Protein AF-A2RH64-F1 (afdb_monomer_lite)

InterPro domains:
  IPR012340 Nucleic acid-binding, OB-fold [G3DSA:2.40.50.140] (91-135)
  IPR058653 Membrane protein NfeD2, N-terminal transmembrane domain [PF25842] (5-98)

pLDDT: mean 77.31, std 12.81, range [44.16, 94.25]

Sequence (135 aa):
MFGLSVQTVYLYGLIICGSLTFLYILFSDLLDGLSEAIPFFNPTLLFSFLTFFSASGYLFAYTSLQNYWIISISALIALLLVILLNVFVLIPLSSAEESLAFTEDSLKGRLGTIITSVPADGYGEVFIEGVSGTI

Structure (mmCIF, N/CA/C/O backbone):
data_AF-A2RH64-F1
#
_entry.id   AF-A2RH64-F1
#
loop_
_atom_site.group_PDB
_atom_site.id
_atom_site.type_symbol
_atom_site.label_atom_id
_atom_site.label_alt_id
_atom_site.label_comp_id
_atom_site.label_asym_id
_atom_site.label_entity_id
_atom_site.label_seq_id
_atom_site.pdbx_PDB_ins_code
_atom_site.Cartn_x
_atom_site.Cartn_y
_atom_site.Cartn_z
_atom_site.occupancy
_atom_site.B_iso_or_equiv
_atom_site.auth_seq_id
_atom_site.auth_comp_id
_atom_site.auth_asym_id
_atom_site.auth_atom_id
_atom_site.pdbx_PDB_model_num
ATOM 1 N N . MET A 1 1 ? 0.767 0.542 -30.883 1.00 44.16 1 MET A N 1
ATOM 2 C CA . MET A 1 1 ? -0.403 0.783 -30.010 1.00 44.16 1 MET A CA 1
ATOM 3 C C . MET A 1 1 ? 0.115 0.805 -28.576 1.00 44.16 1 MET A C 1
ATOM 5 O O . MET A 1 1 ? 0.636 -0.215 -28.173 1.00 44.16 1 MET A O 1
ATOM 9 N N . PHE A 1 2 ? 0.108 1.846 -27.750 1.00 51.75 2 PHE A N 1
ATOM 10 C CA . PHE A 1 2 ? 0.236 3.298 -27.916 1.00 51.75 2 PHE A CA 1
ATOM 11 C C . PHE A 1 2 ? 1.744 3.623 -27.971 1.00 51.75 2 PHE A C 1
ATOM 13 O O . PHE A 1 2 ? 2.515 2.905 -27.350 1.00 51.75 2 PHE A O 1
ATOM 20 N N . GLY A 1 3 ? 2.203 4.643 -28.701 1.00 57.44 3 GLY A N 1
ATOM 21 C CA . GLY A 1 3 ? 3.638 4.992 -28.817 1.00 57.44 3 GLY A CA 1
ATOM 22 C C . GLY A 1 3 ? 4.292 5.532 -27.532 1.00 57.44 3 GLY A C 1
ATOM 23 O O . GLY A 1 3 ? 5.177 6.375 -27.609 1.00 57.44 3 GLY A O 1
ATOM 24 N N . LEU A 1 4 ? 3.813 5.108 -26.363 1.00 65.12 4 LEU A N 1
ATOM 25 C CA . LEU A 1 4 ? 4.305 5.497 -25.053 1.00 65.12 4 LEU A CA 1
ATOM 26 C C . LEU A 1 4 ? 5.424 4.551 -24.628 1.00 65.12 4 LEU A C 1
ATOM 28 O O . LEU A 1 4 ? 5.319 3.333 -24.774 1.00 65.12 4 LEU A O 1
ATOM 32 N N . SER A 1 5 ? 6.487 5.131 -24.079 1.00 79.81 5 SER A N 1
ATOM 33 C CA . SER A 1 5 ? 7.583 4.371 -23.496 1.00 79.81 5 SER A CA 1
ATOM 34 C C . SER A 1 5 ? 7.055 3.527 -22.334 1.00 79.81 5 SER A C 1
ATOM 36 O O . SER A 1 5 ? 6.202 3.983 -21.571 1.00 79.81 5 SER A O 1
ATOM 38 N N . VAL A 1 6 ? 7.568 2.307 -22.165 1.00 78.44 6 VAL A N 1
ATOM 39 C CA . VAL A 1 6 ? 7.175 1.399 -21.067 1.00 78.44 6 VAL A CA 1
ATOM 40 C C . VAL A 1 6 ? 7.321 2.085 -19.699 1.00 78.44 6 VAL A C 1
ATOM 42 O O . VAL A 1 6 ? 6.485 1.915 -18.816 1.00 78.44 6 VAL A O 1
ATOM 45 N N . GLN A 1 7 ? 8.322 2.955 -19.559 1.00 79.75 7 GLN A N 1
ATOM 46 C CA . GLN A 1 7 ? 8.549 3.796 -18.384 1.00 79.75 7 GLN A CA 1
ATOM 47 C C . GLN A 1 7 ? 7.352 4.710 -18.082 1.00 79.75 7 GLN A C 1
ATOM 49 O O . GLN A 1 7 ? 6.959 4.850 -16.928 1.00 79.75 7 GLN A O 1
ATOM 54 N N . THR A 1 8 ? 6.740 5.312 -19.105 1.00 84.38 8 THR A N 1
ATOM 55 C CA . THR A 1 8 ? 5.598 6.223 -18.948 1.00 84.38 8 THR A CA 1
ATOM 56 C C . THR A 1 8 ? 4.365 5.488 -18.431 1.00 84.38 8 THR A C 1
ATOM 58 O O . THR A 1 8 ? 3.626 6.030 -17.614 1.00 84.38 8 THR A O 1
ATOM 61 N N . VAL A 1 9 ? 4.165 4.236 -18.856 1.00 85.00 9 VAL A N 1
ATOM 62 C CA . VAL A 1 9 ? 3.063 3.394 -18.367 1.00 85.00 9 VAL A CA 1
ATOM 63 C C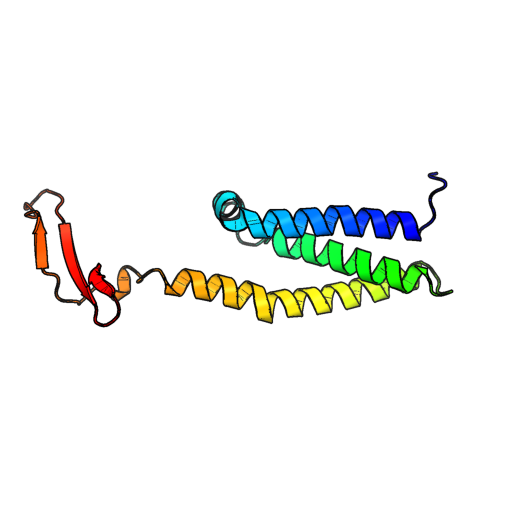 . VAL A 1 9 ? 3.231 3.108 -16.875 1.00 85.00 9 VAL A C 1
ATOM 65 O O . VAL A 1 9 ? 2.287 3.306 -16.111 1.00 85.00 9 VAL A O 1
ATOM 68 N N . TYR A 1 10 ? 4.436 2.722 -16.444 1.00 84.69 10 TYR A N 1
ATOM 69 C CA . TYR A 1 10 ? 4.721 2.511 -15.022 1.00 84.69 10 TYR A CA 1
ATOM 70 C C . TYR A 1 10 ? 4.590 3.797 -14.201 1.00 84.69 10 TYR A C 1
ATOM 72 O O . TYR A 1 10 ? 4.062 3.760 -13.094 1.00 84.69 10 TYR A O 1
ATOM 80 N N . LEU A 1 11 ? 5.002 4.943 -14.749 1.00 87.06 11 LEU A N 1
ATOM 81 C CA . LEU A 1 11 ? 4.883 6.234 -14.072 1.00 87.06 11 LEU A CA 1
ATOM 82 C C . LEU A 1 11 ? 3.418 6.649 -13.883 1.00 87.06 11 LEU A C 1
ATOM 84 O O . LEU A 1 11 ? 3.042 7.060 -12.787 1.00 87.06 11 LEU A O 1
ATOM 88 N N . TYR A 1 12 ? 2.569 6.511 -14.906 1.00 89.56 12 TYR A N 1
ATOM 89 C CA . TYR A 1 12 ? 1.137 6.788 -14.754 1.00 89.56 12 TYR A CA 1
ATOM 90 C C . TYR A 1 12 ? 0.466 5.822 -13.781 1.00 89.56 12 TYR A C 1
ATOM 92 O O . TYR A 1 12 ? -0.313 6.270 -12.941 1.00 89.56 12 TYR A O 1
ATOM 100 N N . GLY A 1 13 ? 0.807 4.531 -13.842 1.00 87.00 13 GLY A N 1
ATOM 101 C CA . GLY A 1 13 ? 0.351 3.548 -12.860 1.00 87.00 13 GLY A CA 1
ATOM 102 C C . GLY A 1 13 ? 0.717 3.963 -11.436 1.00 87.00 13 GLY A C 1
ATOM 103 O O . GLY A 1 13 ? -0.148 3.983 -10.565 1.00 87.00 13 GLY A O 1
ATOM 104 N N . LEU A 1 14 ? 1.962 4.393 -11.219 1.00 89.56 14 LEU A N 1
ATOM 105 C CA . LEU A 1 14 ? 2.449 4.851 -9.920 1.00 89.56 14 LEU A CA 1
ATOM 106 C C . LEU A 1 14 ? 1.698 6.082 -9.410 1.00 89.56 14 LEU A C 1
ATOM 108 O O . LEU A 1 14 ? 1.281 6.090 -8.257 1.00 89.56 14 LEU A O 1
ATOM 112 N N . ILE A 1 15 ? 1.515 7.105 -10.247 1.00 91.94 15 ILE A N 1
ATOM 113 C CA . ILE A 1 15 ? 0.825 8.332 -9.830 1.00 91.94 15 ILE A CA 1
ATOM 114 C C . ILE A 1 15 ? -0.634 8.026 -9.495 1.00 91.94 15 ILE A C 1
ATOM 116 O O . ILE A 1 15 ? -1.100 8.392 -8.422 1.00 91.94 15 ILE A O 1
ATOM 120 N N . ILE A 1 16 ? -1.346 7.318 -10.375 1.00 91.88 16 ILE A N 1
ATOM 121 C CA . ILE A 1 16 ? -2.771 7.026 -10.184 1.00 91.88 16 ILE A CA 1
ATOM 122 C C . ILE A 1 16 ? -2.977 6.150 -8.947 1.00 91.88 16 ILE A C 1
ATOM 124 O O . ILE A 1 16 ? -3.793 6.479 -8.089 1.00 91.88 16 ILE A O 1
ATOM 128 N N . CYS A 1 17 ? -2.224 5.056 -8.828 1.00 89.81 17 CYS A N 1
ATOM 129 C CA . CYS A 1 17 ? -2.383 4.126 -7.713 1.00 89.81 17 CYS A CA 1
ATOM 130 C C . CYS A 1 17 ? -1.900 4.740 -6.404 1.00 89.81 17 CYS A C 1
ATOM 132 O O . CYS A 1 17 ? -2.586 4.600 -5.401 1.00 89.81 17 CYS A O 1
ATOM 134 N N . GLY A 1 18 ? -0.793 5.485 -6.423 1.00 88.56 18 GLY A N 1
ATOM 135 C CA . GLY A 1 18 ? -0.285 6.175 -5.242 1.00 88.56 18 GLY A CA 1
ATOM 136 C C . GLY A 1 18 ? -1.260 7.234 -4.733 1.00 88.56 18 GLY A C 1
ATOM 137 O O . GLY A 1 18 ? -1.525 7.296 -3.534 1.00 88.56 18 GLY A O 1
ATOM 138 N N . SER A 1 19 ? -1.859 8.023 -5.633 1.00 90.69 19 SER A N 1
ATOM 139 C CA . SER A 1 19 ? -2.915 8.973 -5.269 1.00 90.69 19 SER A CA 1
ATOM 140 C C . SER A 1 19 ? -4.158 8.273 -4.720 1.00 90.69 19 SER A C 1
ATOM 142 O O . SER A 1 19 ? -4.715 8.742 -3.731 1.00 90.69 19 SER A O 1
ATOM 144 N N . LEU A 1 20 ? -4.573 7.149 -5.312 1.00 88.00 20 LEU A N 1
ATOM 145 C CA . LEU A 1 20 ? -5.699 6.358 -4.808 1.00 88.00 20 LEU A CA 1
ATOM 146 C C . LEU A 1 20 ? -5.406 5.756 -3.433 1.00 88.00 20 LEU A C 1
ATOM 148 O O . LEU A 1 20 ? -6.248 5.877 -2.555 1.00 88.00 20 LEU A O 1
ATOM 152 N N . THR A 1 21 ? -4.225 5.171 -3.212 1.00 86.81 21 THR A N 1
ATOM 153 C CA . THR A 1 21 ? -3.806 4.664 -1.897 1.00 86.81 21 THR A CA 1
ATOM 154 C C . THR A 1 21 ? -3.836 5.776 -0.856 1.00 86.81 21 THR A C 1
ATOM 156 O O . THR A 1 21 ? -4.387 5.583 0.222 1.00 86.81 21 THR A O 1
ATOM 159 N N . PHE A 1 22 ? -3.279 6.946 -1.178 1.00 85.50 22 PHE A N 1
ATOM 160 C CA . PHE A 1 22 ? -3.263 8.087 -0.266 1.00 85.50 22 PHE A CA 1
ATOM 161 C C . PHE A 1 22 ? -4.677 8.566 0.081 1.00 85.50 22 PHE A C 1
ATOM 163 O O . PHE A 1 22 ? -4.989 8.767 1.252 1.00 85.50 22 PHE A O 1
ATOM 170 N N . LEU A 1 23 ? -5.546 8.702 -0.925 1.00 88.06 23 LEU A N 1
ATOM 171 C CA . LEU A 1 23 ? -6.940 9.091 -0.727 1.00 88.06 23 LEU A CA 1
ATOM 172 C C . LEU A 1 23 ? -7.682 8.044 0.115 1.00 88.06 23 LEU A C 1
ATOM 174 O O . LEU A 1 23 ? -8.402 8.407 1.037 1.00 88.06 23 LEU A O 1
ATOM 178 N N . TYR A 1 24 ? -7.466 6.756 -0.152 1.00 83.56 24 TYR A N 1
ATOM 179 C CA . TYR A 1 24 ? -8.123 5.672 0.576 1.00 83.56 24 TYR A CA 1
ATOM 180 C C . TYR A 1 24 ? -7.716 5.631 2.052 1.00 83.56 24 TYR A C 1
ATOM 182 O O . TYR A 1 24 ? -8.563 5.387 2.896 1.00 83.56 24 TYR A O 1
ATOM 190 N N . ILE A 1 25 ? -6.448 5.906 2.371 1.00 81.44 25 ILE A N 1
ATOM 191 C CA . ILE A 1 25 ? -5.982 6.004 3.763 1.00 81.44 25 ILE A CA 1
ATOM 192 C C . ILE A 1 25 ? -6.575 7.236 4.459 1.00 81.44 25 ILE A C 1
ATOM 194 O O . ILE A 1 25 ? -6.897 7.169 5.634 1.00 81.44 25 ILE A O 1
ATOM 198 N N . LEU A 1 26 ? -6.727 8.366 3.759 1.00 83.12 26 LEU A N 1
ATOM 199 C CA . LEU A 1 26 ? -7.273 9.587 4.364 1.00 83.12 26 LEU A CA 1
ATOM 200 C C . LEU A 1 26 ? -8.771 9.477 4.679 1.00 83.12 26 LEU A C 1
ATOM 202 O O . LEU A 1 26 ? -9.252 10.098 5.622 1.00 83.12 26 LEU A O 1
ATOM 206 N N . PHE A 1 27 ? -9.506 8.738 3.852 1.00 82.19 27 PHE A N 1
ATOM 207 C CA . PHE A 1 27 ? -10.949 8.559 3.978 1.00 82.19 27 PHE A CA 1
ATOM 208 C C . PHE A 1 27 ? -11.326 7.136 4.413 1.00 82.19 27 PHE A C 1
ATOM 210 O O . PHE A 1 27 ? -12.475 6.750 4.211 1.00 82.19 27 PHE A O 1
ATOM 217 N N . SER A 1 28 ? -10.397 6.360 4.987 1.00 76.69 28 SER A N 1
ATOM 218 C CA . SER A 1 28 ? -10.642 4.966 5.393 1.00 76.69 28 SER A CA 1
ATOM 219 C C . SER A 1 28 ? -11.879 4.855 6.269 1.00 76.69 28 SER A C 1
ATOM 221 O O . SER A 1 28 ? -12.774 4.085 5.946 1.00 76.69 28 SER A O 1
ATOM 223 N N . ASP A 1 29 ? -12.009 5.748 7.245 1.00 73.56 29 ASP A N 1
ATOM 224 C CA . ASP A 1 29 ? -13.094 5.749 8.228 1.00 73.56 29 ASP A CA 1
ATOM 225 C C . ASP A 1 29 ? -14.469 5.993 7.582 1.00 73.56 29 ASP A C 1
ATOM 227 O O . ASP A 1 29 ? -15.494 5.498 8.043 1.00 73.56 29 ASP A O 1
ATOM 231 N N . LEU A 1 30 ? -14.518 6.751 6.476 1.00 76.38 30 LEU A N 1
ATOM 232 C CA . LEU A 1 30 ? -15.756 6.961 5.711 1.00 76.38 30 LEU A CA 1
ATOM 233 C C . LEU A 1 30 ? -16.084 5.768 4.807 1.00 76.38 30 LEU A C 1
ATOM 235 O O . LEU A 1 30 ? -17.239 5.588 4.414 1.00 76.38 30 LEU A O 1
ATOM 239 N N . LEU A 1 31 ? -15.067 4.997 4.424 1.00 69.69 31 LEU A N 1
ATOM 240 C CA . LEU A 1 31 ? -15.177 3.843 3.541 1.00 69.69 31 LEU A CA 1
ATOM 241 C C . LEU A 1 31 ? -15.231 2.506 4.291 1.00 69.69 31 LEU A C 1
ATOM 243 O O . LEU A 1 31 ? -15.485 1.489 3.645 1.00 69.69 31 LEU A O 1
ATOM 247 N N . ASP A 1 32 ? -15.071 2.480 5.614 1.00 67.56 32 ASP A N 1
ATOM 248 C CA . ASP A 1 32 ? -15.128 1.248 6.410 1.00 67.56 32 ASP A CA 1
ATOM 249 C C . ASP A 1 32 ? -16.484 0.535 6.308 1.00 67.56 32 ASP A C 1
ATOM 251 O O . ASP A 1 32 ? -16.542 -0.688 6.210 1.00 67.56 32 ASP A O 1
ATOM 255 N N . GLY A 1 33 ? -17.584 1.274 6.132 1.00 64.75 33 GLY A N 1
ATOM 256 C CA . GLY A 1 33 ? -18.889 0.663 5.842 1.00 64.75 33 GLY A CA 1
ATOM 257 C C . GLY A 1 33 ? -18.948 -0.113 4.511 1.00 64.75 33 GLY A C 1
ATOM 258 O O . GLY A 1 33 ? -19.831 -0.946 4.315 1.00 64.75 33 GLY A O 1
ATOM 259 N N . LEU A 1 34 ? -18.021 0.132 3.574 1.00 64.56 34 LEU A N 1
ATOM 260 C CA . LEU A 1 34 ? -17.886 -0.641 2.331 1.00 64.56 34 LEU A CA 1
ATOM 261 C C . LEU A 1 34 ? -16.961 -1.855 2.495 1.00 64.56 34 LEU A C 1
ATOM 263 O O . LEU A 1 34 ? -17.104 -2.820 1.740 1.00 64.56 34 LEU A O 1
ATOM 267 N N . SER A 1 35 ? -16.023 -1.826 3.447 1.00 58.62 35 SER A N 1
ATOM 268 C CA . SER A 1 35 ? -15.109 -2.942 3.716 1.00 58.62 35 SER A CA 1
ATOM 269 C C . SER A 1 35 ? -15.809 -4.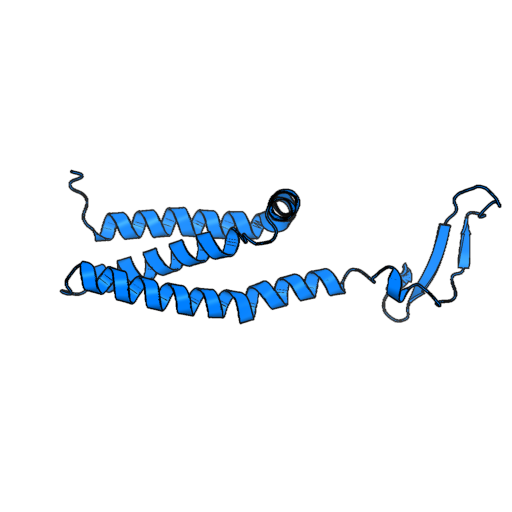070 4.490 1.00 58.62 35 SER A C 1
ATOM 271 O O . SER A 1 35 ? -15.570 -5.244 4.197 1.00 58.62 35 SER A O 1
ATOM 273 N N . GLU A 1 36 ? -16.782 -3.743 5.349 1.00 62.50 36 GLU A N 1
ATOM 274 C CA . GLU A 1 36 ? -17.660 -4.717 6.024 1.00 62.50 36 GLU A CA 1
ATOM 275 C C . GLU A 1 36 ? -18.451 -5.609 5.049 1.00 62.50 36 GLU A C 1
ATOM 277 O O . GLU A 1 36 ? -18.769 -6.758 5.365 1.00 62.50 36 GLU A O 1
ATOM 282 N N . ALA A 1 37 ? -18.727 -5.132 3.829 1.00 63.00 37 ALA A N 1
ATOM 283 C CA . ALA A 1 37 ? -19.424 -5.913 2.808 1.00 63.00 37 ALA A CA 1
ATOM 284 C C . ALA A 1 37 ? -18.570 -7.058 2.224 1.00 63.00 37 ALA A C 1
ATOM 286 O O . ALA A 1 37 ? -19.123 -8.013 1.669 1.00 63.00 37 ALA A O 1
ATOM 287 N N . ILE A 1 38 ? -17.233 -6.983 2.321 1.00 63.81 38 ILE A N 1
ATOM 288 C CA . ILE A 1 38 ? -16.306 -7.998 1.796 1.00 63.81 38 ILE A CA 1
ATOM 289 C C . ILE A 1 38 ? -15.196 -8.272 2.832 1.00 63.81 38 ILE A C 1
ATOM 291 O O . ILE A 1 38 ? -14.082 -7.764 2.694 1.00 63.81 38 ILE A O 1
ATOM 295 N N . PRO A 1 39 ? -15.434 -9.155 3.822 1.00 59.72 39 PRO A N 1
ATOM 296 C CA . PRO A 1 39 ? -14.545 -9.346 4.978 1.00 59.72 39 PRO A CA 1
ATOM 297 C C . PRO A 1 39 ? -13.134 -9.878 4.655 1.00 59.72 39 PRO A C 1
ATOM 299 O O . PRO A 1 39 ? -12.278 -9.933 5.531 1.00 59.72 39 PRO A O 1
ATOM 302 N N . PHE A 1 40 ? -12.864 -10.276 3.407 1.00 61.53 40 PHE A N 1
ATOM 303 C CA . PHE A 1 40 ? -11.553 -10.767 2.960 1.00 61.53 40 PHE A CA 1
ATOM 304 C C . PHE A 1 40 ? -10.805 -9.808 2.025 1.00 61.53 40 PHE A C 1
ATOM 306 O O . PHE A 1 40 ? -9.689 -10.125 1.607 1.00 61.53 40 PHE A O 1
ATOM 313 N N . PHE A 1 41 ? -11.385 -8.658 1.667 1.00 65.81 41 PHE A N 1
ATOM 314 C CA . PHE A 1 41 ? -10.782 -7.750 0.696 1.00 65.81 41 PHE A CA 1
ATOM 315 C C . PHE A 1 41 ? -10.475 -6.400 1.328 1.00 65.81 41 PHE A C 1
ATOM 317 O O . PHE A 1 41 ? -11.361 -5.579 1.505 1.00 65.81 41 PHE A O 1
ATOM 324 N N . ASN A 1 42 ? -9.197 -6.166 1.627 1.00 75.19 42 ASN A N 1
ATOM 325 C CA . ASN A 1 42 ? -8.696 -4.875 2.087 1.00 75.19 42 ASN A CA 1
ATOM 326 C C . ASN A 1 42 ? -8.253 -4.036 0.873 1.00 75.19 42 ASN A C 1
ATOM 328 O O . ASN A 1 42 ? -7.176 -4.298 0.320 1.00 75.19 42 ASN A O 1
ATOM 332 N N . PRO A 1 43 ? -9.030 -3.029 0.425 1.00 80.88 43 PRO A N 1
ATOM 333 C CA . PRO A 1 43 ? -8.729 -2.289 -0.805 1.00 80.88 43 PRO A CA 1
ATOM 334 C C . PRO A 1 43 ? -7.407 -1.519 -0.705 1.00 80.88 43 PRO A C 1
ATOM 336 O O . PRO A 1 43 ? -6.654 -1.431 -1.677 1.00 80.88 43 PRO A O 1
ATOM 339 N N . THR A 1 44 ? -7.061 -1.061 0.501 1.00 82.88 44 THR A N 1
ATOM 340 C CA . THR A 1 44 ? -5.780 -0.420 0.825 1.00 82.88 44 THR A CA 1
ATOM 341 C C . THR A 1 44 ? -4.581 -1.299 0.469 1.00 82.88 44 THR A C 1
ATOM 343 O O . THR A 1 44 ? -3.594 -0.803 -0.083 1.00 82.88 44 THR A O 1
ATOM 346 N N . LEU A 1 45 ? -4.660 -2.612 0.717 1.00 84.75 45 LEU A N 1
ATOM 347 C CA . LEU A 1 45 ? -3.588 -3.554 0.378 1.00 84.75 45 LEU A CA 1
ATOM 348 C C . LEU A 1 45 ? -3.430 -3.709 -1.133 1.00 84.75 45 LEU A C 1
ATOM 350 O O . LEU A 1 45 ? -2.304 -3.714 -1.632 1.00 84.75 45 LEU A O 1
ATOM 354 N N . LEU A 1 46 ? -4.544 -3.785 -1.866 1.00 86.75 46 LEU A N 1
ATOM 355 C CA . LEU A 1 46 ? -4.524 -3.893 -3.324 1.00 86.75 46 LEU A CA 1
ATOM 356 C C . LEU A 1 46 ? -3.874 -2.660 -3.961 1.00 86.75 46 LEU A C 1
ATOM 358 O O . LEU A 1 46 ? -2.979 -2.790 -4.799 1.00 86.75 46 LEU A O 1
ATOM 362 N N . PHE A 1 47 ? -4.297 -1.461 -3.558 1.00 88.75 47 PHE A N 1
ATOM 363 C CA . PHE A 1 47 ? -3.736 -0.228 -4.106 1.00 88.75 47 PHE A CA 1
ATOM 364 C C . PHE A 1 47 ? -2.269 -0.042 -3.705 1.00 88.75 47 PHE A C 1
ATO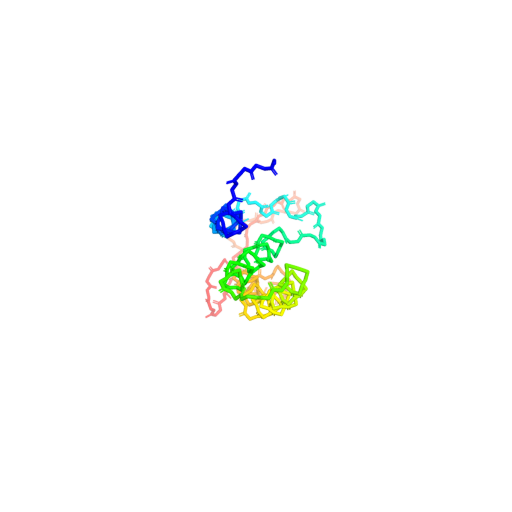M 366 O O . PHE A 1 47 ? -1.453 0.364 -4.536 1.00 88.75 47 PHE A O 1
ATOM 373 N N . SER A 1 48 ? -1.898 -0.411 -2.475 1.00 88.44 48 SER A N 1
ATOM 374 C CA . SER A 1 48 ? -0.494 -0.401 -2.038 1.00 88.44 48 SER A CA 1
ATOM 375 C C . SER A 1 48 ? 0.363 -1.357 -2.871 1.00 88.44 48 SER A C 1
ATOM 377 O O . SER A 1 48 ? 1.450 -0.982 -3.313 1.00 88.44 48 SER A O 1
ATOM 379 N N . PHE A 1 49 ? -0.142 -2.560 -3.169 1.00 91.50 49 PHE A N 1
ATOM 380 C CA . PHE A 1 49 ? 0.527 -3.507 -4.063 1.00 91.50 49 PHE A CA 1
ATOM 381 C C . PHE A 1 49 ? 0.752 -2.918 -5.446 1.00 91.50 49 PHE A C 1
ATOM 383 O O . PHE A 1 49 ? 1.874 -2.944 -5.951 1.00 91.50 49 PHE A O 1
ATOM 390 N N . LEU A 1 50 ? -0.289 -2.344 -6.044 1.00 91.69 50 LEU A N 1
ATOM 391 C CA . LEU A 1 50 ? -0.201 -1.790 -7.387 1.00 91.69 50 LEU A CA 1
ATOM 392 C C . LEU A 1 50 ? 0.751 -0.583 -7.448 1.00 91.69 50 LEU A C 1
ATOM 394 O O . LEU A 1 50 ? 1.480 -0.416 -8.429 1.00 91.69 50 LEU A O 1
ATOM 398 N N . THR A 1 51 ? 0.813 0.203 -6.373 1.00 92.44 51 THR A N 1
ATOM 399 C CA . THR A 1 51 ? 1.764 1.310 -6.211 1.00 92.44 51 THR A CA 1
ATOM 400 C C . THR A 1 51 ? 3.203 0.809 -6.141 1.00 92.44 51 THR A C 1
ATOM 402 O O . THR A 1 51 ? 4.036 1.255 -6.931 1.00 92.44 51 THR A O 1
ATOM 405 N N . PHE A 1 52 ? 3.516 -0.156 -5.269 1.00 92.81 52 PHE A N 1
ATOM 406 C CA . PHE A 1 52 ? 4.873 -0.712 -5.177 1.00 92.81 52 PHE A CA 1
ATOM 407 C C . PHE A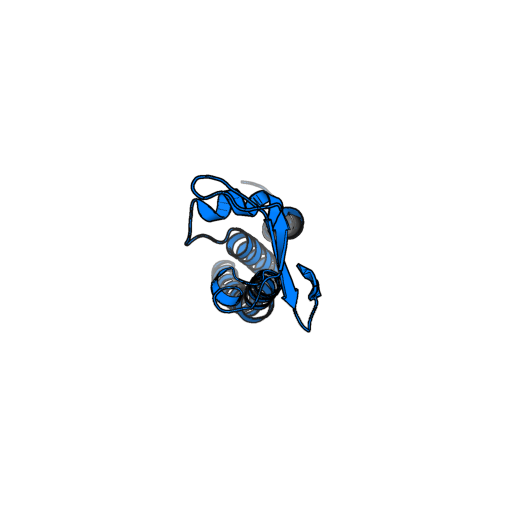 1 52 ? 5.283 -1.483 -6.433 1.00 92.81 52 PHE A C 1
ATOM 409 O O . PHE A 1 52 ? 6.445 -1.418 -6.844 1.00 92.81 52 PHE A O 1
ATOM 416 N N . PHE A 1 53 ? 4.344 -2.170 -7.080 1.00 92.75 53 PHE A N 1
ATOM 417 C CA . PHE A 1 53 ? 4.569 -2.829 -8.363 1.00 92.75 53 PHE A CA 1
ATOM 418 C C . PHE A 1 53 ? 4.925 -1.812 -9.449 1.00 92.75 53 PHE A C 1
ATOM 420 O O . PHE A 1 53 ? 5.912 -1.984 -10.163 1.00 92.75 53 PHE A O 1
ATOM 427 N N . SER A 1 54 ? 4.179 -0.709 -9.525 1.00 90.62 54 SER A N 1
ATOM 428 C CA . SER A 1 54 ? 4.460 0.372 -10.471 1.00 90.62 54 SER A CA 1
ATOM 429 C C . SER A 1 54 ? 5.778 1.084 -10.152 1.00 90.62 54 SER A C 1
ATOM 431 O O . SER A 1 54 ? 6.537 1.392 -11.067 1.00 90.62 54 SER A O 1
ATOM 433 N N . ALA A 1 55 ? 6.102 1.282 -8.869 1.00 90.81 55 ALA A N 1
ATOM 434 C CA . ALA A 1 55 ? 7.349 1.907 -8.418 1.00 90.81 55 ALA A CA 1
ATOM 435 C C . ALA A 1 55 ? 8.579 1.073 -8.777 1.00 90.81 55 ALA A C 1
ATOM 437 O O . ALA A 1 55 ? 9.521 1.566 -9.399 1.00 90.81 55 ALA A O 1
ATOM 438 N N . SER A 1 56 ? 8.558 -0.208 -8.413 1.00 90.19 56 SER A N 1
ATOM 439 C CA . SER A 1 56 ? 9.636 -1.143 -8.730 1.00 90.19 56 SER A CA 1
ATOM 440 C C . SER A 1 56 ? 9.753 -1.354 -10.241 1.00 90.19 56 SER A C 1
ATOM 442 O O . SER A 1 56 ? 10.855 -1.283 -10.779 1.00 90.19 56 SER A O 1
ATOM 444 N N . GLY A 1 57 ? 8.631 -1.520 -10.950 1.00 87.25 57 GLY A N 1
ATOM 445 C CA . GLY A 1 57 ? 8.584 -1.594 -12.414 1.00 87.25 57 GLY A CA 1
ATOM 446 C C . GLY A 1 57 ? 9.200 -0.372 -13.091 1.00 87.25 57 GLY A C 1
ATOM 447 O O . GLY A 1 57 ? 10.014 -0.527 -13.998 1.00 87.25 57 GLY A O 1
ATOM 448 N N . TYR A 1 58 ? 8.896 0.834 -12.605 1.00 87.88 58 TYR A N 1
ATOM 449 C CA . TYR A 1 58 ? 9.493 2.073 -13.101 1.00 87.88 58 TYR A CA 1
ATOM 450 C C . TYR A 1 58 ? 11.012 2.115 -12.892 1.00 87.88 58 TYR A C 1
ATOM 452 O O . TYR A 1 58 ? 11.745 2.431 -13.827 1.00 87.88 58 TYR A O 1
ATOM 460 N N . LEU A 1 59 ? 11.498 1.749 -11.700 1.00 87.00 59 LEU A N 1
ATOM 461 C CA . LEU A 1 59 ? 12.935 1.718 -11.402 1.00 87.00 59 LEU A CA 1
ATOM 462 C C . LEU A 1 59 ? 13.681 0.712 -12.288 1.00 87.00 59 LEU A C 1
ATOM 464 O O . LEU A 1 59 ? 14.706 1.045 -12.885 1.00 87.00 59 LEU A O 1
ATOM 468 N N . PHE A 1 60 ? 13.158 -0.505 -12.427 1.00 85.50 60 PHE A N 1
ATOM 469 C CA . PHE A 1 60 ? 13.792 -1.536 -13.248 1.00 85.50 60 PHE A CA 1
ATOM 470 C C . PHE A 1 60 ? 13.649 -1.288 -14.751 1.00 85.50 60 PHE A C 1
ATOM 472 O O . PHE A 1 60 ? 14.482 -1.775 -15.513 1.00 85.50 60 PHE A O 1
ATOM 479 N N . ALA A 1 61 ? 12.682 -0.477 -15.188 1.00 82.75 61 ALA A N 1
ATOM 480 C CA . ALA A 1 61 ? 12.542 -0.072 -16.587 1.00 82.75 61 ALA A CA 1
ATOM 481 C C . ALA A 1 61 ? 13.690 0.826 -17.098 1.00 82.75 61 ALA A C 1
ATOM 483 O O . ALA A 1 61 ? 13.789 1.054 -18.306 1.00 82.75 61 ALA A O 1
ATOM 484 N N . TYR A 1 62 ? 14.569 1.319 -16.217 1.00 81.50 62 TYR A N 1
ATOM 485 C CA . TYR A 1 62 ? 15.841 1.957 -16.592 1.00 81.50 62 TYR A CA 1
ATOM 486 C C . TYR A 1 62 ? 16.984 0.962 -16.818 1.00 81.50 62 TYR A C 1
ATOM 488 O O . TYR A 1 62 ? 18.028 1.328 -17.355 1.00 81.50 62 TYR A O 1
ATOM 496 N N . THR A 1 63 ? 16.805 -0.294 -16.413 1.00 80.31 63 THR A N 1
ATOM 497 C CA . THR A 1 63 ? 17.801 -1.349 -16.608 1.00 80.31 63 THR A CA 1
ATOM 498 C C . THR A 1 63 ? 17.585 -2.006 -17.972 1.00 80.31 63 THR A C 1
ATOM 500 O O . THR A 1 63 ? 16.451 -2.183 -18.409 1.00 80.31 63 THR A O 1
ATOM 503 N N . SER A 1 64 ? 18.654 -2.438 -18.645 1.00 76.31 64 SER A N 1
ATOM 504 C CA . SER A 1 64 ? 18.610 -3.172 -19.925 1.00 76.31 64 SER A CA 1
ATOM 505 C C . SER A 1 64 ? 18.103 -4.625 -19.808 1.00 76.31 64 SER A C 1
ATOM 507 O O . SER A 1 64 ? 18.453 -5.487 -20.617 1.00 76.31 64 SER A O 1
ATOM 509 N N . LEU A 1 65 ? 17.288 -4.920 -18.791 1.00 74.19 65 LEU A N 1
ATOM 510 C CA . LEU A 1 65 ? 16.693 -6.234 -18.564 1.00 74.19 65 LEU A CA 1
ATOM 511 C C . LEU A 1 65 ? 15.502 -6.462 -19.500 1.00 74.19 65 LEU A C 1
ATOM 513 O O . LEU A 1 65 ? 14.807 -5.536 -19.911 1.00 74.19 65 LEU A O 1
ATOM 517 N N . GLN A 1 66 ? 15.243 -7.729 -19.823 1.00 81.62 66 GLN A N 1
ATOM 518 C CA . GLN A 1 66 ? 14.062 -8.097 -20.602 1.00 81.62 66 GLN A CA 1
ATOM 519 C C . GLN A 1 66 ? 12.785 -7.795 -19.807 1.00 81.62 66 GLN A C 1
ATOM 521 O O . GLN A 1 66 ? 12.711 -8.071 -18.609 1.00 81.62 66 GLN A O 1
ATOM 526 N N . ASN A 1 67 ? 11.748 -7.315 -20.497 1.00 80.25 67 ASN A N 1
ATOM 527 C CA . ASN A 1 67 ? 10.499 -6.869 -19.873 1.00 80.25 67 ASN A CA 1
ATOM 528 C C . ASN A 1 67 ? 9.811 -7.956 -19.021 1.00 80.25 67 ASN A C 1
ATOM 530 O O . ASN A 1 67 ? 9.198 -7.651 -18.004 1.00 80.25 67 ASN A O 1
ATOM 534 N N . TYR A 1 68 ? 9.957 -9.231 -19.400 1.00 82.12 68 TYR A N 1
ATOM 535 C CA . TYR A 1 68 ? 9.428 -10.363 -18.635 1.00 82.12 68 TYR A CA 1
ATOM 536 C C . TYR A 1 68 ? 10.067 -10.485 -17.241 1.00 82.12 68 TYR A C 1
ATOM 538 O O . TYR A 1 68 ? 9.362 -10.641 -16.246 1.00 82.12 68 TYR A O 1
ATOM 546 N N . TRP A 1 69 ? 11.394 -10.343 -17.152 1.00 85.38 69 TRP A N 1
ATOM 547 C CA . TRP A 1 69 ? 12.115 -10.407 -15.877 1.00 85.38 69 TRP A CA 1
ATOM 548 C C . TRP A 1 69 ? 11.771 -9.232 -14.966 1.00 85.38 69 TRP A C 1
ATOM 550 O O . TRP A 1 69 ? 11.624 -9.422 -13.761 1.00 85.38 69 TRP A O 1
ATOM 560 N N . ILE A 1 70 ? 11.588 -8.042 -15.547 1.00 86.12 70 ILE A N 1
ATOM 561 C CA . ILE A 1 70 ? 11.185 -6.841 -14.808 1.00 86.12 70 ILE A CA 1
ATOM 562 C C . ILE A 1 70 ? 9.847 -7.081 -14.104 1.00 86.12 70 ILE A C 1
ATOM 564 O O . ILE A 1 70 ? 9.755 -6.877 -12.900 1.00 86.12 70 ILE A O 1
ATOM 568 N N . ILE A 1 71 ? 8.837 -7.593 -14.816 1.00 87.19 71 ILE A N 1
ATOM 569 C CA . ILE A 1 71 ? 7.509 -7.850 -14.240 1.00 87.19 71 ILE A CA 1
ATOM 570 C C . ILE A 1 71 ? 7.591 -8.843 -13.074 1.00 87.19 71 ILE A C 1
ATOM 572 O O . ILE A 1 71 ? 7.033 -8.576 -12.010 1.00 87.19 71 ILE A O 1
ATOM 576 N N . SER A 1 72 ? 8.297 -9.966 -13.238 1.00 89.38 72 SER A N 1
ATOM 577 C CA . SER A 1 72 ? 8.407 -10.974 -12.175 1.00 89.38 72 SER A CA 1
ATOM 578 C C . SER A 1 72 ? 9.141 -10.454 -10.937 1.00 89.38 72 SER A C 1
ATOM 580 O O . SER A 1 72 ? 8.683 -10.681 -9.818 1.00 89.38 72 SER A O 1
ATOM 582 N N . ILE A 1 73 ? 10.256 -9.741 -11.118 1.00 90.12 73 ILE A N 1
ATOM 583 C CA . ILE A 1 73 ? 11.051 -9.207 -10.004 1.00 90.12 73 ILE A CA 1
ATOM 584 C C . ILE A 1 73 ? 10.284 -8.091 -9.285 1.00 90.12 73 ILE A C 1
ATOM 586 O O . ILE A 1 73 ? 10.210 -8.092 -8.056 1.00 90.12 73 ILE A O 1
ATOM 590 N N . SER A 1 74 ? 9.651 -7.186 -10.035 1.00 91.06 74 SER A N 1
ATOM 591 C CA . SER A 1 74 ? 8.808 -6.125 -9.480 1.00 91.06 74 SER A CA 1
ATOM 592 C C . SER A 1 74 ? 7.620 -6.679 -8.702 1.00 91.06 74 SER A C 1
ATOM 594 O O . SER A 1 74 ? 7.336 -6.197 -7.610 1.00 91.06 74 SER A O 1
ATOM 596 N N . ALA A 1 75 ? 6.950 -7.718 -9.209 1.00 92.25 75 ALA A N 1
ATOM 597 C CA . ALA A 1 75 ? 5.847 -8.365 -8.499 1.00 92.25 75 ALA A CA 1
ATOM 598 C C . ALA A 1 75 ? 6.303 -8.982 -7.171 1.00 92.25 75 ALA A C 1
ATOM 600 O O . ALA A 1 75 ? 5.632 -8.810 -6.155 1.00 92.25 75 ALA A O 1
ATOM 601 N N . LEU A 1 76 ? 7.459 -9.651 -7.159 1.00 94.19 76 LEU A N 1
ATOM 602 C CA . LEU A 1 76 ? 8.002 -10.275 -5.954 1.00 94.19 76 LEU A CA 1
ATOM 603 C C . LEU A 1 76 ? 8.411 -9.234 -4.901 1.00 94.19 76 LEU A C 1
ATOM 605 O O . LEU A 1 76 ? 8.084 -9.385 -3.725 1.00 94.19 76 LEU A O 1
ATOM 609 N N . ILE A 1 77 ? 9.068 -8.151 -5.325 1.00 93.06 77 ILE A N 1
ATOM 610 C CA . ILE A 1 77 ? 9.449 -7.044 -4.437 1.00 93.06 77 ILE A CA 1
ATOM 611 C C . ILE A 1 77 ? 8.210 -6.317 -3.912 1.00 93.06 77 ILE A C 1
ATOM 613 O O . ILE A 1 77 ? 8.128 -6.043 -2.716 1.00 93.06 77 ILE A O 1
ATOM 617 N N . ALA A 1 78 ? 7.232 -6.034 -4.773 1.00 93.75 78 ALA A N 1
ATOM 618 C CA . ALA A 1 78 ? 5.989 -5.388 -4.369 1.00 93.75 78 ALA A CA 1
ATOM 619 C C . ALA A 1 78 ? 5.235 -6.226 -3.335 1.00 93.75 78 ALA A C 1
ATOM 621 O O . ALA A 1 78 ? 4.799 -5.693 -2.320 1.00 93.75 78 ALA A O 1
ATOM 622 N N . LEU A 1 79 ? 5.138 -7.540 -3.547 1.00 93.38 79 LEU A N 1
ATOM 623 C CA . LEU A 1 79 ? 4.488 -8.451 -2.609 1.00 93.38 79 LEU A CA 1
ATOM 624 C C . LEU A 1 79 ? 5.191 -8.442 -1.245 1.00 93.38 79 LEU A C 1
ATOM 626 O O . LEU A 1 79 ? 4.527 -8.322 -0.217 1.00 93.38 79 LEU A O 1
ATOM 630 N N . LEU A 1 80 ? 6.526 -8.488 -1.226 1.00 94.25 80 LEU A N 1
ATOM 631 C CA . LEU A 1 80 ? 7.305 -8.407 0.012 1.00 94.25 80 LEU A CA 1
ATOM 632 C C . LEU A 1 80 ? 7.068 -7.080 0.749 1.00 94.25 80 LEU A C 1
ATOM 634 O O . LEU A 1 80 ? 6.816 -7.087 1.955 1.00 94.25 80 LEU A O 1
ATOM 638 N N . LEU A 1 81 ? 7.109 -5.951 0.037 1.00 92.94 81 LEU A N 1
ATOM 639 C CA . LEU A 1 81 ? 6.895 -4.625 0.625 1.00 92.94 81 LEU A CA 1
ATOM 640 C C . LEU A 1 81 ? 5.477 -4.450 1.175 1.00 92.94 81 LEU A C 1
ATOM 642 O O . LEU A 1 81 ? 5.314 -3.872 2.246 1.00 92.94 81 LEU A O 1
ATOM 646 N N . VAL A 1 82 ? 4.461 -4.976 0.488 1.00 92.19 82 VAL A N 1
ATOM 647 C CA . VAL A 1 82 ? 3.071 -4.939 0.968 1.00 92.19 82 VAL A CA 1
ATOM 648 C C . VAL A 1 82 ? 2.894 -5.765 2.228 1.00 92.19 82 VAL A C 1
ATOM 650 O O . VAL A 1 82 ? 2.221 -5.310 3.145 1.00 92.19 82 VAL A O 1
ATOM 653 N N . ILE A 1 83 ? 3.503 -6.952 2.304 1.00 89.75 83 ILE A N 1
ATOM 654 C CA . ILE A 1 83 ? 3.462 -7.765 3.527 1.00 89.75 83 ILE A CA 1
ATOM 655 C C . ILE A 1 83 ? 4.084 -6.989 4.688 1.00 89.75 83 ILE A C 1
ATOM 657 O O . ILE A 1 83 ? 3.495 -6.933 5.766 1.00 89.75 83 ILE A O 1
ATOM 661 N N . LEU A 1 84 ? 5.237 -6.353 4.461 1.00 91.38 84 LEU A N 1
ATOM 662 C CA . LEU A 1 84 ? 5.886 -5.516 5.467 1.00 91.38 84 LEU A CA 1
ATOM 663 C C . LEU A 1 84 ? 4.973 -4.362 5.902 1.00 91.38 84 LEU A C 1
ATOM 665 O O . LEU A 1 84 ? 4.752 -4.173 7.093 1.00 91.38 84 LEU A O 1
ATOM 669 N N . LEU A 1 85 ? 4.394 -3.630 4.950 1.00 88.69 85 LEU A N 1
ATOM 670 C CA . LEU A 1 85 ? 3.476 -2.531 5.242 1.00 88.69 85 LEU A CA 1
ATOM 671 C C . LEU A 1 85 ? 2.254 -3.020 6.035 1.00 88.69 85 LEU A C 1
ATOM 673 O O . LEU A 1 85 ? 1.866 -2.390 7.014 1.00 88.69 85 LEU A O 1
ATOM 677 N N . ASN A 1 86 ? 1.677 -4.163 5.667 1.00 87.06 86 ASN A N 1
ATOM 678 C CA . ASN A 1 86 ? 0.531 -4.729 6.369 1.00 87.06 86 ASN A CA 1
ATOM 679 C C . ASN A 1 86 ? 0.862 -5.070 7.825 1.00 87.06 86 ASN A C 1
ATOM 681 O O . ASN A 1 86 ? 0.157 -4.652 8.738 1.00 87.06 86 ASN A O 1
ATOM 685 N N . VAL A 1 87 ? 1.957 -5.801 8.037 1.00 86.88 87 VAL A N 1
ATOM 686 C CA . VAL A 1 87 ? 2.339 -6.298 9.363 1.00 86.88 87 VAL A CA 1
ATOM 687 C C . VAL A 1 87 ? 2.805 -5.174 10.284 1.00 86.88 87 VAL A C 1
ATOM 689 O O . VAL A 1 87 ? 2.475 -5.187 11.465 1.00 86.88 87 VAL A O 1
ATOM 692 N N . PHE A 1 88 ? 3.560 -4.203 9.767 1.00 86.12 88 PHE A N 1
ATOM 693 C CA . PHE A 1 88 ? 4.160 -3.147 10.588 1.00 86.12 88 PHE A CA 1
ATOM 694 C C . PHE A 1 88 ? 3.332 -1.866 10.685 1.00 86.12 88 PHE A C 1
ATOM 696 O O . PHE A 1 88 ? 3.581 -1.080 11.595 1.00 86.12 88 PHE A O 1
ATOM 703 N N . VAL A 1 89 ? 2.395 -1.620 9.765 1.00 83.25 89 VAL A N 1
ATOM 704 C CA . VAL A 1 89 ? 1.628 -0.363 9.725 1.00 83.25 89 VAL A CA 1
ATOM 705 C C . VAL A 1 89 ? 0.137 -0.619 9.875 1.00 83.25 89 VAL A C 1
ATOM 707 O O . VAL A 1 89 ? -0.454 -0.128 10.828 1.00 83.25 89 VAL A O 1
ATOM 710 N N . LEU A 1 90 ? -0.472 -1.401 8.978 1.00 79.12 90 LEU A N 1
ATOM 711 C CA . LEU A 1 90 ? -1.936 -1.533 8.943 1.00 79.12 90 LEU A CA 1
ATOM 712 C C . LEU A 1 90 ? -2.492 -2.298 10.146 1.00 79.12 90 LEU A C 1
ATOM 714 O O . LEU A 1 90 ? -3.472 -1.857 10.738 1.00 79.12 90 LEU A O 1
ATOM 718 N N . ILE A 1 91 ? -1.852 -3.406 10.539 1.00 81.12 91 ILE A N 1
ATOM 719 C CA . ILE A 1 91 ? -2.280 -4.167 11.721 1.00 81.12 91 ILE A CA 1
ATOM 720 C C . ILE A 1 91 ? -2.153 -3.314 12.999 1.00 81.12 91 ILE A C 1
ATOM 722 O O . ILE A 1 91 ? -3.150 -3.190 13.708 1.00 81.12 91 ILE A O 1
ATOM 726 N N . PRO A 1 92 ? -1.001 -2.672 13.298 1.00 76.81 92 PRO A N 1
ATOM 727 C CA . PRO A 1 92 ? -0.892 -1.799 14.468 1.00 76.81 92 PRO A CA 1
ATOM 728 C C . PRO A 1 92 ? -1.868 -0.622 14.466 1.00 76.81 92 PRO A C 1
ATOM 730 O O . PRO A 1 92 ? -2.346 -0.247 15.532 1.00 76.81 92 PRO A O 1
ATOM 733 N N . LEU A 1 93 ? -2.167 -0.050 13.295 1.00 76.81 93 LEU A N 1
ATOM 734 C CA . LEU A 1 93 ? -3.117 1.054 13.167 1.00 76.81 93 LEU A CA 1
ATOM 735 C C . LEU A 1 93 ? -4.535 0.612 13.559 1.00 76.81 93 LEU A C 1
ATOM 737 O O . LEU A 1 93 ? -5.140 1.226 14.430 1.00 76.81 93 LEU A O 1
ATOM 741 N N . SER A 1 94 ? -5.001 -0.517 13.017 1.00 72.44 94 SER A N 1
ATOM 742 C CA . SER A 1 94 ? -6.307 -1.094 13.364 1.00 72.44 94 SER A CA 1
ATOM 743 C C . SER A 1 94 ? -6.405 -1.486 14.846 1.00 72.44 94 SER A C 1
ATOM 745 O O . SER A 1 94 ? -7.420 -1.245 15.494 1.00 72.44 94 SER A O 1
ATOM 747 N N . SER A 1 95 ? -5.339 -2.045 15.431 1.00 68.06 95 SER A N 1
ATOM 748 C CA . SER A 1 95 ? -5.324 -2.353 16.870 1.00 68.06 95 SER A CA 1
ATOM 749 C C . SER A 1 95 ? -5.324 -1.101 17.757 1.00 68.06 95 SER A C 1
ATOM 751 O O . SER A 1 95 ? -5.835 -1.143 18.874 1.00 68.06 95 SER A O 1
ATOM 753 N N . ALA A 1 96 ? -4.752 0.014 17.290 1.00 65.19 96 ALA A N 1
ATOM 754 C CA . ALA A 1 96 ? -4.784 1.276 18.025 1.00 65.19 96 ALA A CA 1
ATOM 755 C C . ALA A 1 96 ? -6.195 1.889 18.060 1.00 65.19 96 ALA A C 1
ATOM 757 O O . ALA A 1 96 ? -6.563 2.493 19.066 1.00 65.19 96 ALA A O 1
ATOM 758 N N . GLU A 1 97 ? -6.987 1.701 17.003 1.00 59.84 97 GLU A N 1
ATOM 759 C CA . GLU A 1 97 ? -8.387 2.139 16.939 1.00 59.84 97 GLU A CA 1
ATOM 760 C C . GLU A 1 97 ? -9.287 1.327 17.876 1.00 59.84 97 GLU A C 1
ATOM 762 O O . GLU A 1 97 ? -10.089 1.904 18.611 1.00 59.84 97 GLU A O 1
ATOM 767 N N . GLU A 1 98 ? -9.107 0.004 17.934 1.00 57.31 98 GLU A N 1
ATOM 768 C CA . GLU A 1 98 ? -9.909 -0.862 18.809 1.00 57.31 98 GLU A CA 1
ATOM 769 C C . GLU A 1 98 ? -9.657 -0.573 20.300 1.00 57.31 98 GLU A C 1
ATOM 771 O O . GLU A 1 98 ? -10.591 -0.569 21.099 1.00 57.31 98 GLU A O 1
ATOM 776 N N . SER A 1 99 ? -8.427 -0.205 20.681 1.00 50.81 99 SER A N 1
ATOM 777 C CA . SER A 1 99 ? -8.075 0.090 22.079 1.00 50.81 99 SER A CA 1
ATOM 778 C C . SER A 1 99 ? -8.649 1.409 22.625 1.00 50.81 99 SER A C 1
ATOM 780 O O . SER A 1 99 ? -8.580 1.627 23.839 1.00 50.81 99 SER A O 1
ATOM 782 N N . LEU A 1 100 ? -9.175 2.301 21.778 1.00 52.22 100 LEU A N 1
ATOM 783 C CA . LEU A 1 100 ? -9.877 3.510 22.234 1.00 52.22 100 LEU A CA 1
ATOM 784 C C . LEU A 1 100 ? -11.344 3.232 22.581 1.00 52.22 100 LEU A C 1
ATOM 786 O O . LEU A 1 100 ? -11.953 3.999 23.330 1.00 52.22 100 LEU A O 1
ATOM 790 N N . ALA A 1 101 ? -11.900 2.125 22.089 1.00 52.00 101 ALA A N 1
ATOM 791 C CA . ALA A 1 101 ? -13.207 1.650 22.489 1.00 52.00 101 ALA A CA 1
ATOM 792 C C . ALA A 1 101 ? -13.034 0.743 23.711 1.00 52.00 101 ALA A C 1
ATOM 794 O O . ALA A 1 101 ? -12.600 -0.401 23.606 1.00 52.00 101 ALA A O 1
ATOM 795 N N . PHE A 1 102 ? -13.388 1.233 24.901 1.00 54.19 102 PHE A N 1
ATOM 796 C CA . PHE A 1 102 ? -13.658 0.327 26.014 1.00 54.19 102 PHE A CA 1
ATOM 797 C C . PHE A 1 102 ? -14.709 -0.677 25.534 1.00 54.19 102 PHE A C 1
ATOM 799 O O . PHE A 1 102 ? -15.865 -0.310 25.337 1.00 54.19 102 PHE A O 1
ATOM 806 N N . THR A 1 103 ? -14.312 -1.929 25.299 1.00 58.00 103 THR A N 1
ATOM 807 C CA . THR A 1 103 ? -15.245 -2.973 24.874 1.00 58.00 103 THR A CA 1
ATOM 808 C C . THR A 1 103 ? -16.368 -3.038 25.905 1.00 58.00 103 THR A C 1
ATOM 810 O O . THR A 1 103 ? -16.082 -3.033 27.105 1.00 58.00 103 THR A O 1
ATOM 813 N N . GLU A 1 104 ? -17.631 -3.119 25.482 1.00 58.88 104 GLU A N 1
ATOM 814 C CA . GLU A 1 104 ? -18.783 -3.230 26.396 1.00 58.88 104 GLU A CA 1
ATOM 815 C C . GLU A 1 104 ? -18.601 -4.371 27.420 1.00 58.88 104 GLU A C 1
ATOM 817 O O . GLU A 1 104 ? -19.034 -4.282 28.569 1.00 58.88 104 GLU A O 1
ATOM 822 N N . ASP A 1 105 ? -17.870 -5.423 27.040 1.00 60.47 105 ASP A N 1
ATOM 823 C CA . ASP A 1 105 ? -17.491 -6.530 27.922 1.00 60.47 105 ASP A CA 1
ATOM 824 C C . ASP A 1 105 ? -16.539 -6.129 29.058 1.00 60.47 105 ASP A C 1
ATOM 826 O O . ASP A 1 105 ? -16.617 -6.697 30.145 1.00 60.47 105 ASP A O 1
ATOM 830 N N . SER A 1 106 ? -15.686 -5.120 28.865 1.00 60.16 106 SER A N 1
ATOM 831 C CA . SER A 1 106 ? -14.809 -4.579 29.917 1.00 60.16 106 SER A CA 1
ATOM 832 C C . SER A 1 106 ? -15.570 -3.793 30.995 1.00 60.16 106 SER A C 1
ATOM 834 O O . SER A 1 106 ? -15.046 -3.570 32.096 1.00 60.16 106 SER A O 1
ATOM 836 N N . LEU A 1 107 ? -16.807 -3.386 30.683 1.00 65.50 107 LEU A N 1
ATOM 837 C CA . LEU A 1 107 ? -17.717 -2.679 31.582 1.00 65.50 107 LEU A CA 1
ATOM 838 C C . LEU A 1 107 ? -18.591 -3.653 32.390 1.00 65.50 107 LEU A C 1
ATOM 840 O O . LEU A 1 107 ? -19.055 -3.306 33.479 1.00 65.50 107 LEU A O 1
ATOM 844 N N . LYS A 1 108 ? -18.770 -4.899 31.923 1.00 65.00 108 LYS A N 1
ATOM 845 C CA . LYS A 1 108 ? -19.502 -5.941 32.659 1.00 65.00 108 LYS A CA 1
ATOM 846 C C . LYS A 1 108 ? -18.749 -6.311 33.940 1.00 65.00 108 LYS A C 1
ATOM 848 O O . LYS A 1 108 ? -17.619 -6.786 33.910 1.00 65.00 108 LYS A O 1
ATOM 853 N N . GLY A 1 109 ? -19.400 -6.105 35.084 1.00 71.69 109 GLY A N 1
ATOM 854 C CA . GLY A 1 109 ? -18.831 -6.375 36.409 1.00 71.69 109 GLY A CA 1
ATOM 855 C C . GLY A 1 109 ? -18.164 -5.171 37.083 1.00 71.69 109 GLY A C 1
ATOM 856 O O . GLY A 1 109 ? -17.684 -5.312 38.208 1.00 71.69 109 GLY A O 1
ATOM 857 N N . ARG A 1 110 ? -18.162 -3.988 36.452 1.00 70.00 110 ARG A N 1
ATOM 858 C CA . ARG A 1 110 ? -17.778 -2.731 37.113 1.00 70.00 110 ARG A CA 1
ATOM 859 C C . ARG A 1 110 ? -18.973 -2.110 37.843 1.00 70.00 110 ARG A C 1
ATOM 861 O O . ARG A 1 110 ? -20.114 -2.232 37.406 1.00 70.00 110 ARG A O 1
ATOM 868 N N . LEU A 1 111 ? -18.705 -1.450 38.972 1.00 74.06 111 LEU A N 1
ATOM 869 C CA . LEU A 1 111 ? -19.698 -0.652 39.697 1.00 74.06 111 LEU A CA 1
ATOM 870 C C . LEU A 1 111 ? -19.981 0.628 38.902 1.00 74.06 111 LEU A C 1
ATOM 872 O O . LEU A 1 111 ? -19.074 1.429 38.693 1.00 74.06 111 LEU A O 1
ATOM 876 N N . GLY A 1 112 ? -21.225 0.795 38.458 1.00 74.94 112 GLY A N 1
ATOM 877 C CA . GLY A 1 112 ? -21.712 2.012 37.812 1.00 74.94 112 GLY A CA 1
ATOM 878 C C . GLY A 1 112 ? -22.659 2.795 38.722 1.00 74.94 112 GLY A C 1
ATOM 879 O O . GLY A 1 112 ? -23.388 2.212 39.527 1.00 74.94 112 GLY A O 1
ATOM 880 N N . THR A 1 113 ? -22.663 4.116 38.586 1.00 77.56 113 THR A N 1
ATOM 881 C CA . THR A 1 113 ? -23.551 5.044 39.291 1.00 77.56 113 THR A CA 1
ATOM 882 C C . THR A 1 113 ? -24.726 5.407 38.390 1.00 77.56 113 THR A C 1
ATOM 884 O O . THR A 1 113 ? -24.546 5.795 37.241 1.00 77.56 113 THR A O 1
ATOM 887 N N . ILE A 1 114 ? -25.951 5.299 38.898 1.00 77.88 114 ILE A N 1
ATOM 888 C CA . ILE A 1 114 ? -27.151 5.640 38.126 1.00 77.88 114 ILE A CA 1
ATOM 889 C C . ILE A 1 114 ? -27.272 7.164 38.052 1.00 77.88 114 ILE A C 1
ATOM 891 O O . ILE A 1 114 ? -27.406 7.819 39.086 1.00 77.88 114 ILE A O 1
ATOM 895 N N . ILE A 1 115 ? -27.251 7.711 36.838 1.00 79.69 115 ILE A N 1
ATOM 896 C CA . ILE A 1 115 ? -27.470 9.143 36.571 1.00 79.69 115 ILE A CA 1
ATOM 897 C C . ILE A 1 115 ? -28.908 9.414 36.119 1.00 79.69 115 ILE A C 1
ATOM 899 O O . ILE A 1 115 ? -29.497 10.408 36.542 1.00 79.69 115 ILE A O 1
ATOM 903 N N . THR A 1 116 ? -29.515 8.484 35.372 1.00 79.75 116 THR A N 1
ATOM 904 C CA . THR A 1 116 ? -30.924 8.547 34.956 1.00 79.75 116 THR A CA 1
ATOM 905 C C . THR A 1 116 ? -31.661 7.300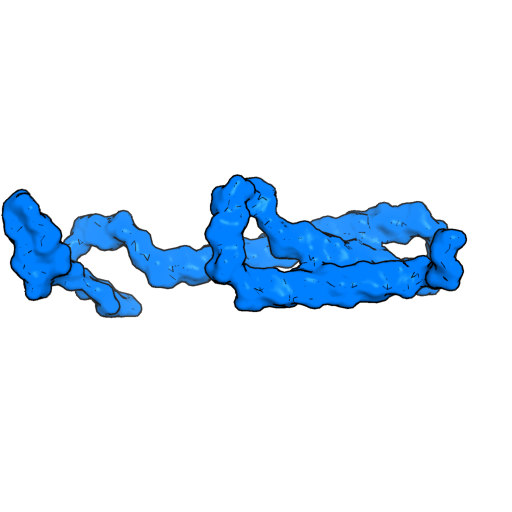 35.438 1.00 79.75 116 THR A C 1
ATOM 907 O O . THR A 1 116 ? -31.202 6.180 35.227 1.00 79.75 116 THR A O 1
ATOM 910 N N . SER A 1 117 ? -32.805 7.484 36.106 1.00 79.31 117 SER A N 1
ATOM 911 C CA . SER A 1 117 ? -33.581 6.391 36.705 1.00 79.31 117 SER A CA 1
ATOM 912 C C . SER A 1 117 ? -33.934 5.311 35.677 1.00 79.31 117 SER A C 1
ATOM 914 O O . SER A 1 117 ? -34.547 5.620 34.662 1.00 79.31 117 SER A O 1
ATOM 916 N N . VAL A 1 118 ? -33.592 4.051 35.968 1.00 80.19 118 VAL A N 1
ATOM 917 C CA . VAL A 1 118 ? -33.912 2.887 35.124 1.00 80.19 118 VAL A CA 1
ATOM 918 C C . VAL A 1 118 ? -35.219 2.248 35.628 1.00 80.19 118 VAL A C 1
ATOM 920 O O . VAL A 1 118 ? -35.219 1.662 36.714 1.00 80.19 118 VAL A O 1
ATOM 923 N N . PRO A 1 119 ? -36.355 2.375 34.914 1.00 81.19 119 PRO A N 1
ATOM 924 C CA . PRO A 1 119 ? -37.616 1.737 35.292 1.00 81.19 119 PRO A CA 1
ATOM 925 C C . PRO A 1 119 ? -37.599 0.236 34.963 1.00 81.19 119 PRO A C 1
ATOM 927 O O . PRO A 1 119 ? -36.833 -0.204 34.113 1.00 81.19 119 PRO A O 1
ATOM 930 N N . ALA A 1 120 ? -38.495 -0.548 35.576 1.00 79.31 120 ALA A N 1
ATOM 931 C CA . ALA A 1 120 ? -38.569 -2.003 35.369 1.00 79.31 120 ALA A CA 1
ATOM 932 C C . ALA A 1 120 ? -38.823 -2.436 33.905 1.00 79.31 120 ALA A C 1
ATOM 934 O O . ALA A 1 120 ? -38.451 -3.544 33.542 1.00 79.31 120 ALA A O 1
ATOM 935 N N . ASP A 1 121 ? -39.413 -1.559 33.086 1.00 77.25 121 ASP A N 1
ATOM 936 C CA . ASP A 1 121 ? -39.706 -1.765 31.655 1.00 77.25 121 ASP A CA 1
ATOM 937 C C . ASP A 1 121 ? -39.187 -0.587 30.797 1.00 77.25 121 ASP A C 1
ATOM 939 O O . ASP A 1 121 ? -39.798 -0.192 29.804 1.00 77.25 121 ASP A O 1
ATOM 943 N N . GLY A 1 122 ? -38.086 0.052 31.206 1.00 75.38 122 GLY A N 1
ATOM 944 C CA . GLY A 1 122 ? -37.571 1.240 30.520 1.00 75.38 122 GLY A CA 1
ATOM 945 C C . GLY A 1 122 ? -36.060 1.264 30.341 1.00 75.38 122 GLY A C 1
ATOM 946 O O . GLY A 1 122 ? -35.327 0.424 30.852 1.00 75.38 122 GLY A O 1
ATOM 947 N N . TYR A 1 123 ? -35.604 2.277 29.611 1.00 78.44 123 TYR A N 1
ATOM 948 C CA . TYR A 1 123 ? -34.190 2.583 29.433 1.00 78.44 123 TYR A CA 1
ATOM 949 C C . TYR A 1 123 ? -33.776 3.675 30.419 1.00 78.44 123 TYR A C 1
ATOM 951 O O . TYR A 1 123 ? -34.572 4.549 30.762 1.00 78.44 123 TYR A O 1
ATOM 959 N N . GLY A 1 124 ? -32.525 3.634 30.856 1.00 79.31 124 GLY A N 1
ATOM 960 C CA . GLY A 1 124 ? -31.902 4.710 31.614 1.00 79.31 124 GLY A CA 1
ATOM 961 C C . GLY A 1 124 ? -30.402 4.719 31.361 1.00 79.31 124 GLY A C 1
ATOM 962 O O . GLY A 1 124 ? -29.901 3.963 30.529 1.00 79.31 124 GLY A O 1
ATOM 963 N N . GLU A 1 125 ? -29.696 5.584 32.073 1.00 77.88 125 GLU A N 1
ATOM 964 C CA . GLU A 1 125 ? -28.278 5.853 31.844 1.00 77.88 125 GLU A CA 1
ATOM 965 C C . GLU A 1 125 ? -27.492 5.569 33.123 1.00 77.88 125 GLU A C 1
ATOM 967 O O . GLU A 1 125 ? -27.912 5.921 34.234 1.00 77.88 125 GLU A O 1
ATOM 972 N N . VAL A 1 126 ? -26.342 4.919 32.957 1.00 74.25 126 VAL A N 1
ATOM 973 C CA . VAL A 1 126 ? -25.447 4.518 34.043 1.00 74.25 126 VAL A CA 1
ATOM 974 C C . VAL A 1 126 ? -24.052 5.028 33.713 1.00 74.25 126 VAL A C 1
ATOM 976 O O . VAL A 1 126 ? -23.565 4.838 32.605 1.00 74.25 126 VAL A O 1
ATOM 979 N N . PHE A 1 127 ? -23.431 5.675 34.686 1.00 70.81 127 PHE A N 1
ATOM 980 C CA . PHE A 1 127 ? -22.104 6.269 34.620 1.00 70.81 127 PHE A CA 1
ATOM 981 C C . PHE A 1 127 ? -21.070 5.312 35.211 1.00 70.81 127 PHE A C 1
ATOM 983 O O . PHE A 1 127 ? -21.309 4.769 36.293 1.00 70.81 127 PHE A O 1
ATOM 990 N N . ILE A 1 128 ? -19.931 5.086 34.555 1.00 70.69 128 ILE A N 1
ATOM 991 C CA . ILE A 1 128 ? -18.922 4.126 35.029 1.00 70.69 128 ILE A CA 1
ATOM 992 C C . ILE A 1 128 ? -17.577 4.837 35.200 1.00 70.69 128 ILE A C 1
ATOM 994 O O . ILE A 1 128 ? -16.906 5.209 34.241 1.00 70.69 128 ILE A O 1
ATOM 998 N N . GLU A 1 129 ? -17.127 4.980 36.449 1.00 60.69 129 GLU A N 1
ATOM 999 C CA . GLU A 1 129 ? -15.832 5.602 36.741 1.00 60.69 129 GLU A CA 1
ATOM 1000 C C . GLU A 1 129 ? -14.665 4.669 36.368 1.00 60.69 129 GLU A C 1
ATOM 1002 O O . GLU A 1 129 ? -14.459 3.604 36.959 1.00 60.69 129 GLU A O 1
ATOM 1007 N N . GLY A 1 130 ? -13.874 5.076 35.371 1.00 59.81 130 GLY A N 1
ATOM 1008 C CA . GLY A 1 130 ? -12.630 4.423 34.974 1.00 59.81 130 GLY A CA 1
ATOM 1009 C C . GLY A 1 130 ? -11.389 5.167 35.479 1.00 59.81 130 GLY A C 1
ATOM 1010 O O . GLY A 1 130 ? -11.299 6.386 35.396 1.00 59.81 130 GLY A O 1
ATOM 1011 N N . VAL A 1 131 ? -10.370 4.425 35.931 1.00 53.47 131 VAL A N 1
ATOM 1012 C CA . VAL A 1 131 ? -9.075 4.977 36.404 1.00 53.47 131 VAL A CA 1
ATOM 1013 C C . VAL A 1 131 ? -8.283 5.692 35.287 1.00 53.47 131 VAL A C 1
ATOM 1015 O O . VAL A 1 131 ? -7.380 6.471 35.572 1.00 53.47 131 VAL A O 1
ATOM 1018 N N . SER A 1 132 ? -8.624 5.453 34.015 1.00 48.47 132 SER A N 1
ATOM 1019 C CA . SER A 1 132 ? -7.918 5.991 32.839 1.00 48.47 132 SER A CA 1
ATOM 1020 C C . SER A 1 132 ? -8.755 6.960 31.991 1.00 48.47 132 SER A C 1
ATOM 1022 O O . SER A 1 132 ? -8.282 7.423 30.956 1.00 48.47 132 SER A O 1
ATOM 1024 N N . GLY A 1 133 ? -9.988 7.260 32.401 1.00 52.91 133 GLY A N 1
ATOM 1025 C CA . GLY A 1 133 ? -10.924 8.078 31.636 1.00 52.91 133 GLY A CA 1
ATOM 1026 C C . GLY A 1 133 ? -12.357 7.839 32.096 1.00 52.91 133 GLY A C 1
ATOM 1027 O O . GLY A 1 133 ? -12.727 6.714 32.435 1.00 52.91 133 GLY A O 1
ATOM 1028 N N . THR A 1 134 ? -13.126 8.919 32.149 1.00 44.50 134 THR A N 1
ATOM 1029 C CA . THR A 1 134 ? -14.516 8.952 32.608 1.00 44.50 134 THR A CA 1
ATOM 1030 C C . THR A 1 134 ? -15.459 8.687 31.434 1.00 44.50 134 THR A C 1
ATOM 1032 O O . THR A 1 134 ? -15.304 9.344 30.403 1.00 44.50 134 THR A O 1
ATOM 1035 N N . ILE A 1 135 ? -16.418 7.766 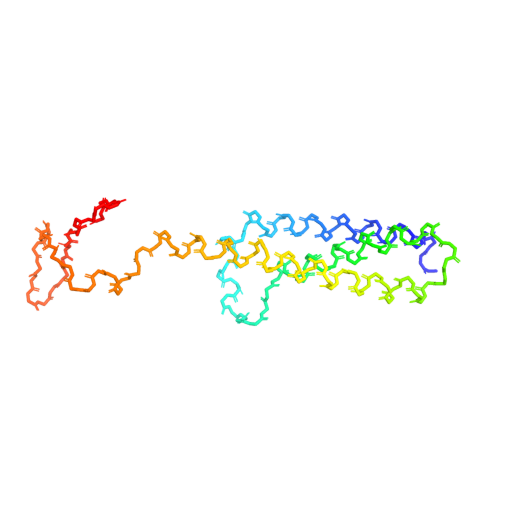31.588 1.00 53.91 135 ILE A N 1
ATOM 1036 C CA . ILE A 1 135 ? -17.441 7.440 30.578 1.00 53.91 135 ILE A CA 1
ATOM 1037 C C . ILE A 1 135 ? -18.817 7.349 31.239 1.00 53.91 135 ILE A C 1
ATOM 1039 O O . ILE A 1 135 ? -18.935 6.665 32.285 1.00 53.91 135 ILE A O 1
#

Foldseek 3Di:
DDPDQQLVVLVVQQVVLVVVLVVCVVCVVVCVVVCVVPVPDDPNLVSQLSNQLSVQLNVCSVPPDDSVVSNVVSNVRSVVVSVVCCVPPVVVVVVVVVVVDPPVVVVVPADWAFPFDADPPGDGDTWGDDPVDTD

Secondary structure (DSSP, 8-state):
-----HHHHHHHHHHHHHHHHHHHHHTHHHHHHHHTTSTT--HHHHHHHHHHHHHHHHHHTTSS--HHHHHHHHHHHHHHHHHHHIIIIIHHHHHHHHTTS--HHHHTTS--EEEE---TTS--EEE-EETTEE-

Organism: Priestia megaterium (NCBI:txid1404)

Radius of gyration: 24.03 Å; chains: 1; bounding box: 58×21×70 Å